Protein AF-A0A3B0MXY4-F1 (afdb_monomer)

Radius of gyration: 19.7 Å; Cα contacts (8 Å, |Δi|>4): 174; chains: 1; bounding box: 45×33×52 Å

InterPro domains:
  IPR036873 Rhodanese-like domain superfamily [SSF52821] (60-118)

pLDDT: mean 94.39, std 4.47, range [60.94, 98.5]

Nearest PDB structures (foldseek):
  6pfz-assembly2_A  TM=7.967E-01  e=5.489E-04  Archaeoglobus fulgidus DSM 4304
  6pfz-assembly1_C  TM=7.788E-01  e=1.331E-03  Archaeoglobus fulgidus DSM 4304
  1wv9-assembly1_A  TM=7.559E-01  e=1.331E-03  Thermus thermophilus
  1wv9-assembly1_B  TM=7.243E-01  e=1.826E-03  Thermus thermophilus
  6pfz-assembly1_D  TM=7.516E-01  e=1.073E-02  Archaeoglobus fulgidus DSM 4304

Secondary structure (DSSP, 8-state):
-HHHHHHHHHHHHHTT-SS-STTEEEEEETTTTEEEEEE-TTPPPPSSPPEE--GGG--TT-EEEE--TTSSS-SSTTSEE--GGGGGGPPPPPTTPPEEEEESSSHHHHHHHHHHTTT--S-EEEEE----

Structure (mmCIF, N/CA/C/O backbone):
data_AF-A0A3B0MXY4-F1
#
_entry.id   AF-A0A3B0MXY4-F1
#
loop_
_atom_site.group_PDB
_atom_site.id
_atom_site.type_symbol
_atom_site.label_atom_id
_atom_site.label_alt_id
_atom_site.label_comp_id
_atom_site.label_asym_id
_atom_site.label_entity_id
_atom_site.label_seq_id
_atom_site.pdbx_PDB_ins_code
_atom_site.Cartn_x
_atom_site.Cartn_y
_atom_site.Cartn_z
_atom_site.occupancy
_atom_site.B_iso_or_equiv
_atom_site.auth_seq_id
_atom_site.auth_comp_id
_atom_site.auth_asym_id
_atom_site.auth_atom_id
_atom_site.pdbx_PDB_model_num
ATOM 1 N N . MET A 1 1 ? 23.975 9.218 -20.403 1.00 82.12 1 MET A N 1
ATOM 2 C CA . MET A 1 1 ? 23.952 7.831 -19.883 1.00 82.12 1 MET A CA 1
ATOM 3 C C . MET A 1 1 ? 22.563 7.203 -19.961 1.00 82.12 1 MET A C 1
ATOM 5 O O . MET A 1 1 ? 22.428 6.232 -20.689 1.00 82.12 1 MET A O 1
ATOM 9 N N . ILE A 1 2 ? 21.522 7.763 -19.326 1.00 91.75 2 ILE A N 1
ATOM 10 C CA . ILE A 1 2 ? 20.154 7.194 -19.384 1.00 91.75 2 ILE A CA 1
ATOM 11 C C . ILE A 1 2 ? 19.605 7.067 -20.815 1.00 91.75 2 ILE A C 1
ATOM 13 O O . ILE A 1 2 ? 19.127 6.000 -21.177 1.00 91.75 2 ILE A O 1
ATOM 17 N N . GLY A 1 3 ? 19.752 8.091 -21.664 1.00 94.31 3 GLY A N 1
ATOM 18 C CA . GLY A 1 3 ? 19.261 8.014 -23.050 1.00 94.31 3 GLY A CA 1
ATOM 19 C C . GLY A 1 3 ? 19.919 6.905 -23.883 1.00 94.31 3 GLY A C 1
ATOM 20 O O . GLY A 1 3 ? 19.245 6.228 -24.650 1.00 94.31 3 GLY A O 1
ATOM 21 N N . ALA A 1 4 ? 21.217 6.654 -23.680 1.00 95.56 4 ALA A N 1
ATOM 22 C CA . A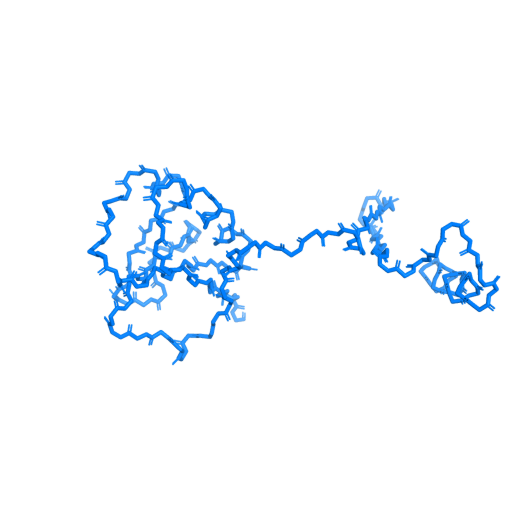LA A 1 4 ? 21.912 5.550 -24.344 1.00 95.56 4 ALA A CA 1
ATOM 23 C C . ALA A 1 4 ? 21.412 4.186 -23.842 1.00 95.56 4 ALA A C 1
ATOM 25 O O . ALA A 1 4 ? 21.202 3.288 -24.649 1.00 95.56 4 ALA A O 1
ATOM 26 N N . MET A 1 5 ? 21.154 4.049 -22.535 1.00 94.69 5 MET A N 1
ATOM 27 C CA . MET A 1 5 ? 20.522 2.852 -21.964 1.00 94.69 5 MET A CA 1
ATOM 28 C C . MET A 1 5 ? 19.143 2.607 -22.588 1.00 94.69 5 MET A C 1
ATOM 30 O O . MET A 1 5 ? 18.871 1.508 -23.054 1.00 94.69 5 MET A O 1
ATOM 34 N N . GLN A 1 6 ? 18.290 3.633 -22.644 1.00 95.44 6 GLN A N 1
ATOM 35 C CA . GLN A 1 6 ? 16.954 3.528 -23.237 1.00 95.44 6 GLN A CA 1
ATOM 36 C C . GLN A 1 6 ? 17.021 3.142 -24.720 1.00 95.44 6 GLN A C 1
ATOM 38 O O . GLN A 1 6 ? 16.266 2.277 -25.156 1.00 95.44 6 GLN A O 1
ATOM 43 N N . ALA A 1 7 ? 17.958 3.720 -25.480 1.00 97.62 7 ALA A N 1
ATOM 44 C CA . ALA A 1 7 ? 18.181 3.358 -26.877 1.00 97.62 7 ALA A CA 1
ATOM 45 C C . ALA A 1 7 ? 18.620 1.893 -27.028 1.00 97.62 7 ALA A C 1
ATOM 47 O O . ALA A 1 7 ? 18.103 1.187 -27.886 1.00 97.62 7 ALA A O 1
ATOM 48 N N . GLN A 1 8 ? 19.524 1.413 -26.170 1.00 96.06 8 GLN A N 1
ATOM 49 C CA . GLN A 1 8 ? 19.942 0.009 -26.164 1.00 96.06 8 GLN A CA 1
ATOM 50 C C . GLN A 1 8 ? 18.794 -0.934 -25.786 1.00 96.06 8 GLN A C 1
ATOM 52 O O . GLN A 1 8 ? 18.631 -1.965 -26.427 1.00 96.06 8 GLN A O 1
ATOM 57 N N . MET A 1 9 ? 17.950 -0.575 -24.813 1.00 96.50 9 MET A N 1
ATOM 58 C CA . MET A 1 9 ? 16.753 -1.356 -24.478 1.00 96.50 9 MET A CA 1
ATOM 59 C C . MET A 1 9 ? 15.769 -1.407 -25.656 1.00 96.50 9 MET A C 1
ATOM 61 O O . MET A 1 9 ? 15.246 -2.471 -25.970 1.00 96.50 9 MET A O 1
ATOM 65 N N . ALA A 1 10 ? 15.549 -0.290 -26.353 1.00 97.88 10 ALA A N 1
ATOM 66 C CA . ALA A 1 10 ? 14.699 -0.267 -27.541 1.00 97.88 10 ALA A CA 1
ATOM 67 C C . ALA A 1 10 ? 15.266 -1.148 -28.666 1.00 97.88 10 ALA A C 1
ATOM 69 O O . ALA A 1 10 ? 14.535 -1.946 -29.246 1.00 97.88 10 ALA A O 1
ATOM 70 N N . LEU A 1 11 ? 16.571 -1.056 -28.938 1.00 98.25 11 LEU A N 1
ATOM 71 C CA . LEU A 1 11 ? 17.240 -1.910 -29.922 1.00 98.25 11 LEU A CA 1
ATOM 72 C C . LEU A 1 11 ? 17.162 -3.389 -29.540 1.00 98.25 11 LEU A C 1
ATOM 74 O O . LEU A 1 11 ? 16.879 -4.213 -30.400 1.00 98.25 11 LEU A O 1
ATOM 78 N N . ALA A 1 12 ? 17.351 -3.727 -28.265 1.00 97.88 12 ALA A N 1
ATOM 79 C CA . ALA A 1 12 ? 17.244 -5.102 -27.791 1.00 97.88 12 ALA A CA 1
ATOM 80 C C . ALA A 1 12 ? 15.836 -5.685 -27.987 1.00 97.88 12 ALA A C 1
ATOM 82 O O . ALA A 1 12 ? 15.716 -6.867 -28.291 1.00 97.88 12 ALA A O 1
ATOM 83 N N . ILE A 1 13 ? 14.785 -4.862 -27.878 1.00 97.81 13 ILE A N 1
ATOM 84 C CA . ILE A 1 13 ? 13.415 -5.264 -28.235 1.00 97.81 13 ILE A CA 1
ATOM 85 C C . ILE A 1 13 ? 13.293 -5.463 -29.749 1.00 97.81 13 ILE A C 1
ATOM 87 O O . ILE A 1 13 ? 12.805 -6.496 -30.184 1.00 97.81 13 ILE A O 1
ATOM 91 N N . LEU A 1 14 ? 13.742 -4.496 -30.556 1.00 98.19 14 LEU A N 1
ATOM 92 C CA . LEU A 1 14 ? 13.612 -4.544 -32.021 1.00 98.19 14 LEU A CA 1
ATOM 93 C C . LEU A 1 14 ? 14.401 -5.687 -32.674 1.00 98.19 14 LEU A C 1
ATOM 95 O O . LEU A 1 14 ? 14.052 -6.119 -33.767 1.00 98.19 14 LEU A O 1
ATOM 99 N N . LEU A 1 15 ? 15.482 -6.130 -32.034 1.00 98.31 15 LEU A N 1
ATOM 100 C CA . LEU A 1 15 ? 16.362 -7.198 -32.508 1.00 98.31 15 LEU A CA 1
ATOM 101 C C . LEU A 1 15 ? 16.054 -8.561 -31.862 1.00 98.31 15 LEU A C 1
ATOM 103 O O . LEU A 1 15 ? 16.862 -9.476 -32.007 1.00 98.31 15 LEU A O 1
ATOM 107 N N . ASP A 1 16 ? 14.941 -8.688 -31.128 1.00 97.38 16 ASP A N 1
ATOM 108 C CA . ASP A 1 16 ? 14.525 -9.915 -30.427 1.00 97.38 16 ASP A CA 1
ATOM 109 C C . ASP A 1 16 ? 15.633 -10.523 -29.540 1.00 97.38 16 ASP A C 1
ATOM 111 O O . ASP A 1 16 ? 15.837 -11.739 -29.473 1.00 97.38 16 ASP A O 1
ATOM 115 N N . MET A 1 17 ? 16.390 -9.669 -28.843 1.00 97.38 17 MET A N 1
ATOM 116 C CA . MET A 1 17 ? 17.475 -10.116 -27.970 1.00 97.38 17 MET A CA 1
ATOM 117 C C . MET A 1 17 ? 16.939 -10.841 -26.728 1.00 97.38 17 MET A C 1
ATOM 119 O O . MET A 1 17 ? 15.940 -10.438 -26.126 1.00 97.38 17 MET A O 1
ATOM 123 N N . VAL A 1 18 ? 17.664 -11.879 -26.291 1.00 94.62 18 VAL A N 1
ATOM 124 C CA . VAL A 1 18 ? 17.358 -12.650 -25.077 1.00 94.62 18 VAL A CA 1
ATOM 125 C C . VAL A 1 18 ? 18.499 -12.492 -24.058 1.00 94.62 18 VAL A C 1
ATOM 127 O O . VAL A 1 18 ? 19.646 -12.792 -24.394 1.00 94.62 18 VAL A O 1
ATOM 130 N N . PRO A 1 19 ? 18.217 -12.051 -22.814 1.00 90.38 19 PRO A N 1
ATOM 131 C CA . PRO A 1 19 ? 16.893 -11.724 -22.280 1.00 90.38 19 PRO A CA 1
ATOM 132 C C . PRO A 1 19 ? 16.339 -10.395 -22.821 1.00 90.38 19 PRO A C 1
ATOM 134 O O . PRO A 1 19 ? 17.079 -9.428 -23.000 1.00 90.38 19 PRO A O 1
ATOM 137 N N . SER A 1 20 ? 15.017 -10.335 -23.011 1.00 94.19 20 SER A N 1
ATOM 138 C CA . SER A 1 20 ? 14.327 -9.092 -23.374 1.00 94.19 20 SER A CA 1
ATOM 139 C C . SER A 1 20 ? 14.406 -8.076 -22.222 1.00 94.19 20 SER A C 1
ATOM 141 O O . SER A 1 20 ? 14.284 -8.459 -21.048 1.00 94.19 20 SER A O 1
ATOM 143 N N . PRO A 1 21 ? 14.574 -6.772 -22.512 1.00 94.75 21 PRO A N 1
ATOM 144 C CA . PRO A 1 21 ? 14.555 -5.728 -21.490 1.00 94.75 21 PRO A CA 1
ATOM 145 C C . PRO A 1 21 ? 13.133 -5.373 -21.021 1.00 94.75 21 PRO A C 1
ATOM 147 O O . PRO A 1 21 ? 12.981 -4.566 -20.106 1.00 94.75 21 PRO A O 1
ATOM 150 N N . LEU A 1 22 ? 12.082 -5.952 -21.615 1.00 94.75 22 LEU A N 1
ATOM 151 C CA . LEU A 1 22 ? 10.724 -5.827 -21.086 1.00 94.75 22 LEU A CA 1
ATOM 152 C C . LEU A 1 22 ? 10.652 -6.426 -19.674 1.00 94.75 22 LEU A C 1
ATOM 154 O O . LEU A 1 22 ? 11.256 -7.463 -19.398 1.00 94.75 22 LEU A O 1
ATOM 158 N N . GLY A 1 23 ? 9.946 -5.738 -18.773 1.00 93.56 23 GLY A N 1
ATOM 159 C CA . GLY A 1 23 ? 9.862 -6.121 -17.360 1.00 93.56 23 GLY A CA 1
ATOM 160 C C . GLY A 1 23 ? 11.079 -5.762 -16.507 1.00 93.56 23 GLY A C 1
ATOM 161 O O . GLY A 1 23 ? 11.064 -6.019 -15.306 1.00 93.56 23 GLY A O 1
ATOM 162 N N . GLN A 1 24 ? 12.123 -5.162 -17.090 1.00 94.38 24 GLN A N 1
ATOM 163 C CA . GLN A 1 24 ? 13.282 -4.653 -16.359 1.00 94.38 24 GLN A CA 1
ATOM 164 C C . GLN A 1 24 ? 13.071 -3.181 -15.987 1.00 94.38 24 GLN A C 1
ATOM 166 O O . GLN A 1 24 ? 12.927 -2.320 -16.856 1.00 94.38 24 GLN A O 1
ATOM 171 N N . MET A 1 25 ? 13.147 -2.866 -14.695 1.00 94.69 25 MET A N 1
ATOM 172 C CA . MET A 1 25 ? 13.308 -1.495 -14.218 1.00 94.69 25 MET A CA 1
ATOM 173 C C . MET A 1 25 ? 14.795 -1.205 -13.988 1.00 94.69 25 MET A C 1
ATOM 175 O O . MET A 1 25 ? 15.496 -2.005 -13.365 1.00 94.69 25 MET A O 1
ATOM 179 N N . MET A 1 26 ? 15.273 -0.064 -14.489 1.00 94.31 26 MET A N 1
ATOM 180 C CA . MET A 1 26 ? 16.645 0.425 -14.309 1.00 94.31 26 MET A CA 1
ATOM 181 C C . MET A 1 26 ? 16.632 1.712 -13.483 1.00 94.31 26 MET A C 1
ATOM 183 O O . MET A 1 26 ? 15.858 2.624 -13.770 1.00 94.31 26 MET A O 1
ATOM 187 N N . ILE A 1 27 ? 17.505 1.799 -12.483 1.00 94.50 27 ILE A N 1
ATOM 188 C CA . ILE A 1 27 ? 17.621 2.926 -11.555 1.00 94.50 27 ILE A CA 1
ATOM 189 C C . ILE A 1 27 ? 19.051 3.464 -11.628 1.00 94.50 27 ILE A C 1
ATOM 191 O O . ILE A 1 27 ? 20.018 2.707 -11.537 1.00 94.50 27 ILE A O 1
ATOM 195 N N . LEU A 1 28 ? 19.188 4.782 -11.781 1.00 93.81 28 LEU A N 1
ATOM 196 C CA . LEU A 1 28 ? 20.453 5.497 -11.625 1.00 93.81 28 LEU A CA 1
ATOM 197 C C . LEU A 1 28 ? 20.334 6.424 -10.418 1.00 93.81 28 LEU A C 1
ATOM 199 O O . LEU A 1 28 ? 19.661 7.450 -10.485 1.00 93.81 28 LEU A O 1
ATOM 203 N N . ASP A 1 29 ? 21.013 6.070 -9.336 1.00 94.06 29 ASP A N 1
ATOM 204 C CA . ASP A 1 29 ? 21.240 6.971 -8.215 1.00 94.06 29 ASP A CA 1
ATOM 205 C C . ASP A 1 29 ? 22.416 7.890 -8.565 1.00 94.06 29 ASP A C 1
ATOM 207 O O . ASP A 1 29 ? 23.581 7.497 -8.494 1.00 94.06 29 ASP A O 1
ATOM 211 N N . ALA A 1 30 ? 22.102 9.119 -8.972 1.00 93.94 30 ALA A N 1
ATOM 212 C CA . ALA A 1 30 ? 23.100 10.121 -9.335 1.00 93.94 30 ALA A CA 1
ATOM 213 C C . ALA A 1 30 ? 23.813 10.748 -8.123 1.00 93.94 30 ALA A C 1
ATOM 215 O O . ALA A 1 30 ? 24.842 11.391 -8.307 1.00 93.94 30 ALA A O 1
ATOM 216 N N . ALA A 1 31 ? 23.304 10.567 -6.900 1.00 96.12 31 ALA A N 1
ATOM 217 C CA . ALA A 1 31 ? 23.971 11.059 -5.697 1.00 96.12 31 ALA A CA 1
ATOM 218 C C . ALA A 1 31 ? 25.150 10.155 -5.312 1.00 96.12 31 ALA A C 1
ATOM 220 O O . ALA A 1 31 ? 26.202 10.647 -4.908 1.00 96.12 31 ALA A O 1
ATOM 221 N N . SER A 1 32 ? 24.993 8.836 -5.477 1.00 96.50 32 SER A N 1
ATOM 222 C CA . SER A 1 32 ? 26.052 7.848 -5.213 1.00 96.50 32 SER A CA 1
ATOM 223 C C . SER A 1 32 ? 26.711 7.269 -6.473 1.00 96.50 32 SER A C 1
ATOM 225 O O . SER A 1 32 ? 27.611 6.435 -6.366 1.00 96.50 32 SER A O 1
ATOM 227 N N . TRP A 1 33 ? 26.279 7.708 -7.659 1.00 92.94 33 TRP A N 1
ATOM 228 C CA . TRP A 1 33 ? 26.695 7.201 -8.974 1.00 92.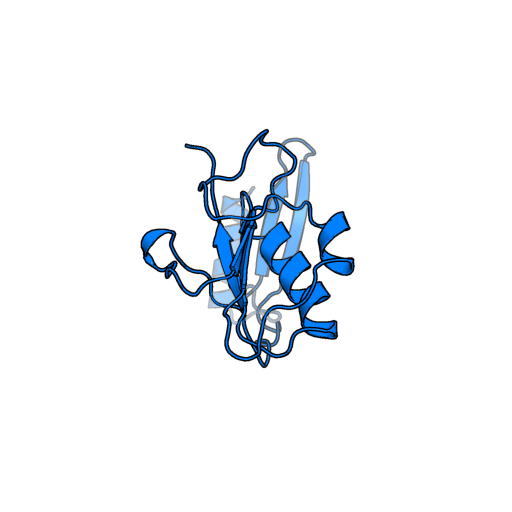94 33 TRP A CA 1
ATOM 229 C C . TRP A 1 33 ? 26.504 5.686 -9.139 1.00 92.94 33 TRP A C 1
ATOM 231 O O . TRP A 1 33 ? 27.278 5.015 -9.822 1.00 92.94 33 TRP A O 1
ATOM 241 N N . ARG A 1 34 ? 25.459 5.134 -8.512 1.00 93.94 34 ARG A N 1
ATOM 242 C CA . ARG A 1 34 ? 25.134 3.706 -8.566 1.00 93.94 34 ARG A CA 1
ATOM 243 C C . ARG A 1 34 ? 24.056 3.423 -9.597 1.00 93.94 34 ARG A C 1
ATOM 245 O O . ARG A 1 34 ? 23.045 4.116 -9.673 1.00 93.94 34 ARG A O 1
ATOM 252 N N . MET A 1 35 ? 24.262 2.354 -10.357 1.00 93.62 35 MET A N 1
ATOM 253 C CA . MET A 1 35 ? 23.268 1.799 -11.268 1.00 93.62 35 MET A CA 1
ATOM 254 C C . MET A 1 35 ? 22.766 0.477 -10.702 1.00 93.62 35 MET A C 1
ATOM 256 O O . MET A 1 35 ? 23.562 -0.386 -10.337 1.00 93.62 35 MET A O 1
ATOM 260 N N . SER A 1 36 ? 21.452 0.322 -10.627 1.00 94.38 36 SER A N 1
ATOM 261 C CA . SER A 1 36 ? 20.795 -0.901 -10.178 1.00 94.38 36 SER A CA 1
ATOM 262 C C . SER A 1 36 ? 19.564 -1.180 -11.032 1.00 94.38 36 SER A C 1
ATOM 264 O O . SER A 1 36 ? 19.168 -0.378 -11.879 1.00 94.38 36 SER A O 1
ATOM 266 N N . GLY A 1 37 ? 18.964 -2.346 -10.843 1.00 93.25 37 GLY A N 1
ATOM 267 C CA . GLY A 1 37 ? 17.730 -2.699 -11.517 1.00 93.25 37 GLY A CA 1
ATOM 268 C C . GLY A 1 37 ? 17.123 -3.961 -10.934 1.00 93.25 37 GLY A C 1
ATOM 269 O O . GLY A 1 37 ? 17.786 -4.704 -10.213 1.00 93.25 37 GLY A O 1
ATOM 270 N N . PHE A 1 38 ? 15.859 -4.194 -11.255 1.00 94.75 38 PHE A N 1
ATOM 271 C CA . PHE A 1 38 ? 15.145 -5.414 -10.903 1.00 94.75 38 PHE A CA 1
ATOM 272 C C . PHE A 1 38 ? 14.173 -5.793 -12.018 1.00 94.75 38 PHE A C 1
ATOM 274 O O . PHE A 1 38 ? 13.799 -4.959 -12.847 1.00 94.75 38 PHE A O 1
ATOM 281 N N . ARG A 1 39 ? 13.777 -7.065 -12.024 1.00 93.31 39 ARG A N 1
ATOM 282 C CA . ARG A 1 39 ? 12.789 -7.616 -12.946 1.00 93.31 39 ARG A CA 1
ATOM 283 C C . ARG A 1 39 ? 11.479 -7.874 -12.220 1.00 93.31 39 ARG A C 1
ATOM 285 O O . ARG A 1 39 ? 11.504 -8.343 -11.085 1.00 93.31 39 ARG A O 1
ATOM 292 N N . PHE A 1 40 ? 10.362 -7.572 -12.869 1.00 91.62 40 PHE A N 1
ATOM 293 C CA . PHE A 1 40 ? 9.017 -7.814 -12.335 1.00 91.62 40 PHE A CA 1
ATOM 294 C C . PHE A 1 40 ? 8.130 -8.637 -13.279 1.00 91.62 40 PHE A C 1
ATOM 296 O O . PHE A 1 40 ? 7.025 -9.001 -12.903 1.00 91.62 40 PHE A O 1
ATOM 303 N N . ASP A 1 41 ? 8.602 -8.978 -14.480 1.00 92.94 41 ASP A N 1
ATOM 304 C CA . ASP A 1 41 ? 7.860 -9.757 -15.484 1.00 92.94 41 ASP A CA 1
ATOM 305 C C . ASP A 1 41 ? 7.520 -11.189 -15.055 1.00 92.94 41 ASP A C 1
ATOM 307 O O . ASP A 1 41 ? 6.608 -11.793 -15.608 1.00 92.94 41 ASP A O 1
ATOM 311 N N . SER A 1 42 ? 8.237 -11.726 -14.069 1.00 90.56 42 SER A N 1
ATOM 312 C CA . SER A 1 42 ? 7.969 -13.043 -13.475 1.00 90.56 42 SER A CA 1
ATOM 313 C C . SER A 1 42 ? 7.407 -12.959 -12.055 1.00 90.56 42 SER A C 1
ATOM 315 O O . SER A 1 42 ? 7.304 -13.983 -11.379 1.00 90.56 42 SER A O 1
ATOM 317 N N . ALA A 1 43 ? 7.055 -11.758 -11.582 1.00 89.88 43 ALA A N 1
ATOM 318 C CA . ALA A 1 43 ? 6.448 -11.604 -10.269 1.00 89.88 43 ALA A CA 1
ATOM 319 C C . ALA A 1 43 ? 5.039 -12.228 -10.289 1.00 89.88 43 ALA A C 1
ATOM 321 O O . ALA A 1 43 ? 4.216 -11.817 -11.109 1.00 89.88 43 ALA A O 1
ATOM 322 N N . PRO A 1 44 ? 4.751 -13.226 -9.432 1.00 89.25 44 PRO A N 1
ATOM 323 C CA . PRO A 1 44 ? 3.423 -13.816 -9.371 1.00 89.25 44 PRO A CA 1
ATOM 324 C C . PRO A 1 44 ? 2.421 -12.805 -8.807 1.00 89.25 44 PRO A C 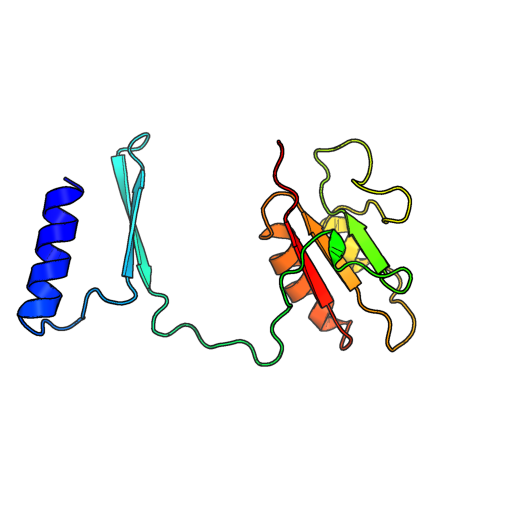1
ATOM 326 O O . PRO A 1 44 ? 2.733 -12.070 -7.866 1.00 89.25 44 PRO A O 1
ATOM 329 N N . GLU A 1 45 ? 1.206 -12.811 -9.348 1.00 85.31 45 GLU A N 1
ATOM 330 C CA . GLU A 1 45 ? 0.085 -12.106 -8.729 1.00 85.31 45 GLU A CA 1
ATOM 331 C C . GLU A 1 45 ? -0.282 -12.823 -7.413 1.00 85.31 45 GLU A C 1
ATOM 333 O O . GLU A 1 45 ? -0.355 -14.056 -7.401 1.00 85.31 45 GLU A O 1
ATOM 338 N N . PRO A 1 46 ? -0.480 -12.110 -6.292 1.00 83.38 46 PRO A N 1
ATOM 339 C CA . PRO A 1 46 ? -0.909 -12.733 -5.044 1.00 83.38 46 PRO A CA 1
ATOM 340 C C . PRO A 1 46 ? -2.339 -13.283 -5.154 1.00 83.38 46 PRO A C 1
ATOM 342 O O . PRO A 1 46 ? -3.208 -12.640 -5.732 1.00 83.38 46 PRO A O 1
ATOM 345 N N . ASP A 1 47 ? -2.614 -14.419 -4.506 1.00 85.31 47 ASP A N 1
ATOM 346 C CA . ASP A 1 47 ? -3.952 -15.043 -4.505 1.00 85.31 47 ASP A CA 1
ATOM 347 C C . ASP A 1 47 ? -5.036 -14.134 -3.897 1.00 85.31 47 ASP A C 1
ATOM 349 O O . ASP A 1 47 ? -6.202 -14.168 -4.288 1.00 85.31 47 ASP A O 1
ATOM 353 N N . THR A 1 48 ? -4.651 -13.309 -2.920 1.00 85.19 48 THR A N 1
ATOM 354 C CA . THR A 1 48 ? -5.535 -12.354 -2.241 1.00 85.19 48 THR A CA 1
ATOM 355 C C . THR A 1 48 ? -4.890 -10.965 -2.214 1.00 85.19 48 THR A C 1
ATOM 357 O O . THR A 1 48 ? -4.318 -10.578 -1.182 1.00 85.19 48 THR A O 1
ATOM 360 N N . PRO A 1 49 ? -4.930 -10.209 -3.327 1.00 87.62 49 PRO A N 1
ATOM 361 C CA . PRO A 1 49 ? -4.368 -8.867 -3.374 1.00 87.62 49 PRO A CA 1
ATOM 362 C C . PRO A 1 49 ? -5.140 -7.946 -2.424 1.00 87.62 49 PRO A C 1
ATOM 364 O O . PRO A 1 49 ? -6.367 -7.990 -2.351 1.00 87.62 49 PRO A O 1
ATOM 367 N N . ALA A 1 50 ? -4.422 -7.098 -1.690 1.00 93.44 50 ALA A N 1
ATOM 368 C CA . ALA A 1 50 ? -5.047 -6.019 -0.934 1.00 93.44 50 ALA A CA 1
ATOM 369 C C . ALA A 1 50 ? -5.237 -4.812 -1.858 1.00 93.44 50 ALA A C 1
ATOM 371 O O . ALA A 1 50 ? -4.268 -4.284 -2.408 1.00 93.44 50 ALA A O 1
ATOM 372 N N . ALA A 1 51 ? -6.485 -4.386 -2.045 1.00 95.62 51 ALA A N 1
ATOM 373 C CA . ALA A 1 51 ? -6.804 -3.295 -2.954 1.00 95.62 51 ALA A CA 1
ATOM 374 C C . ALA A 1 51 ? -6.291 -1.955 -2.412 1.00 95.62 51 ALA A C 1
ATOM 376 O O . ALA A 1 51 ? -6.490 -1.633 -1.239 1.00 95.62 51 ALA A O 1
ATOM 377 N N . PHE A 1 52 ? -5.691 -1.139 -3.279 1.00 96.75 52 PHE A N 1
ATOM 378 C CA . PHE A 1 52 ? -5.467 0.271 -2.978 1.00 96.75 52 PHE A CA 1
ATOM 379 C C . PHE A 1 52 ? -6.766 1.054 -3.171 1.00 96.75 52 PHE A C 1
ATOM 381 O O . PHE A 1 52 ? -7.395 0.965 -4.225 1.00 96.75 52 PHE A O 1
ATOM 388 N N . ILE A 1 53 ? -7.152 1.826 -2.157 1.00 98.19 53 ILE A N 1
ATOM 389 C CA . ILE A 1 53 ? -8.368 2.643 -2.163 1.00 98.19 53 ILE A CA 1
ATOM 390 C C . ILE A 1 53 ? -8.042 4.126 -1.975 1.00 98.19 53 ILE A C 1
ATOM 392 O O . ILE A 1 53 ? -7.008 4.490 -1.417 1.00 98.19 53 ILE A O 1
ATOM 396 N N . ALA A 1 54 ? -8.949 4.992 -2.419 1.00 96.56 54 ALA A N 1
ATOM 397 C CA . ALA A 1 54 ? -8.953 6.416 -2.114 1.00 96.56 54 ALA A CA 1
ATOM 398 C C . ALA A 1 54 ? -9.622 6.699 -0.759 1.00 96.56 54 ALA A C 1
ATOM 400 O O . ALA A 1 54 ? -10.436 5.917 -0.265 1.00 96.56 54 ALA A O 1
ATOM 401 N N . THR A 1 55 ? -9.351 7.873 -0.182 1.00 96.19 55 THR A N 1
ATOM 402 C CA . THR A 1 55 ? -9.990 8.332 1.067 1.00 96.19 55 THR A CA 1
ATOM 403 C C . THR A 1 55 ? -11.519 8.363 0.979 1.00 96.19 55 THR A C 1
ATOM 405 O O . THR A 1 55 ? -12.192 8.068 1.964 1.00 96.19 55 THR A O 1
ATOM 408 N N . SER A 1 56 ? -12.069 8.663 -0.202 1.00 96.44 56 SER A N 1
ATOM 409 C CA . SER A 1 56 ? -13.511 8.678 -0.487 1.00 96.44 56 SER A CA 1
ATOM 410 C C . SER A 1 56 ? -14.162 7.292 -0.521 1.00 96.44 56 SER A C 1
ATOM 412 O O . SER A 1 56 ? -15.384 7.202 -0.490 1.00 96.44 56 SER A O 1
ATOM 414 N N . GLN A 1 57 ? -13.372 6.218 -0.587 1.00 98.06 57 GLN A N 1
ATOM 415 C CA . GLN A 1 57 ? -13.857 4.834 -0.613 1.00 98.06 57 GLN A CA 1
ATOM 416 C C . GLN A 1 57 ? -13.874 4.185 0.778 1.00 98.06 57 GLN A C 1
ATOM 418 O O . GLN A 1 57 ? -14.213 3.004 0.900 1.00 98.06 57 GLN A O 1
ATOM 423 N N . ILE A 1 58 ? -13.495 4.935 1.817 1.00 97.88 58 ILE A N 1
ATOM 424 C CA . ILE A 1 58 ? -13.603 4.486 3.203 1.00 97.88 58 ILE A CA 1
ATOM 425 C C . ILE A 1 58 ? -15.061 4.609 3.652 1.00 97.88 58 ILE A C 1
ATOM 427 O O . ILE A 1 58 ? -15.677 5.666 3.508 1.00 97.88 58 ILE A O 1
ATOM 431 N N . THR A 1 59 ? -15.582 3.544 4.244 1.00 97.25 59 THR A N 1
ATOM 432 C CA . THR A 1 59 ? -16.947 3.438 4.760 1.00 97.25 59 THR A CA 1
ATOM 433 C C . THR A 1 59 ? -16.973 3.572 6.288 1.00 97.25 59 THR A C 1
ATOM 435 O O . THR A 1 59 ? -15.934 3.410 6.937 1.00 97.25 59 THR A O 1
ATOM 438 N N . PRO A 1 60 ? -18.125 3.901 6.899 1.00 95.88 60 PRO A N 1
ATOM 439 C CA . PRO A 1 60 ? -18.282 3.885 8.356 1.00 95.88 60 PRO A CA 1
ATOM 440 C C . PRO A 1 60 ? -18.022 2.517 9.007 1.00 95.88 60 PRO A C 1
ATOM 442 O O . PRO A 1 60 ? -17.692 2.466 10.188 1.00 95.88 60 PRO A O 1
ATOM 445 N N . GLU A 1 61 ? -18.159 1.427 8.252 1.00 96.44 61 GLU A N 1
ATOM 446 C CA . GLU A 1 61 ? -17.973 0.048 8.711 1.00 96.44 61 GLU A CA 1
ATOM 447 C C . GLU A 1 61 ? -16.499 -0.396 8.719 1.00 96.44 61 GLU A C 1
ATOM 449 O O . GLU A 1 61 ? -16.181 -1.470 9.237 1.00 96.44 61 GLU A O 1
ATOM 454 N N . ASP A 1 62 ? -15.594 0.413 8.161 1.00 97.75 62 ASP A N 1
ATOM 455 C CA . ASP A 1 62 ? -14.169 0.100 8.101 1.00 97.75 62 ASP A CA 1
ATOM 456 C C . ASP A 1 62 ? -13.469 0.308 9.447 1.00 97.75 62 ASP A C 1
ATOM 458 O O . ASP A 1 62 ? -13.580 1.361 10.083 1.00 97.75 62 ASP A O 1
ATOM 462 N N . LEU A 1 63 ? -12.607 -0.643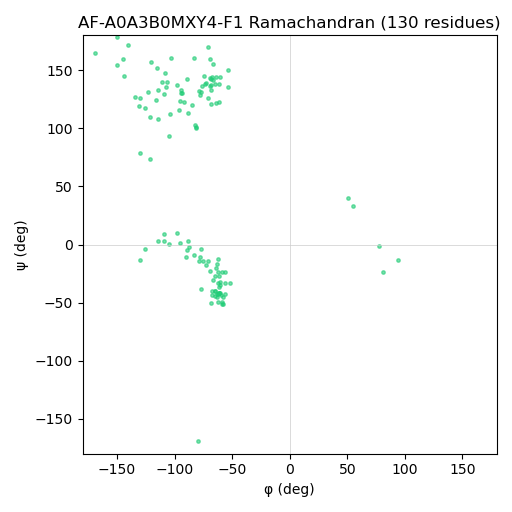 9.812 1.00 98.06 63 LEU A N 1
ATOM 463 C CA . LEU A 1 63 ? -11.578 -0.407 10.817 1.00 98.06 63 LEU A CA 1
ATOM 464 C C . LEU A 1 63 ? -10.382 0.276 10.150 1.00 98.06 63 LEU A C 1
ATOM 466 O O . LEU A 1 63 ? -9.584 -0.371 9.473 1.00 98.06 63 LEU A O 1
ATOM 470 N N . VAL A 1 64 ? -10.239 1.585 10.349 1.00 98.38 64 VAL A N 1
ATOM 471 C CA . VAL A 1 64 ? -9.132 2.356 9.769 1.00 98.38 64 VAL A CA 1
ATOM 472 C C . VAL A 1 64 ? -7.969 2.456 10.749 1.00 98.38 64 VAL A C 1
ATOM 474 O O . VAL A 1 64 ? -8.157 2.858 11.896 1.00 98.38 64 VAL A O 1
ATOM 477 N N . ILE A 1 65 ? -6.760 2.151 10.280 1.00 98.31 65 ILE A N 1
ATOM 478 C CA . ILE A 1 65 ? -5.522 2.213 11.061 1.00 98.31 65 ILE A CA 1
ATOM 479 C C . ILE A 1 65 ? -4.512 3.096 10.327 1.00 98.31 65 ILE A C 1
ATOM 481 O O . ILE A 1 65 ? -4.094 2.785 9.213 1.00 98.31 65 ILE A O 1
ATOM 485 N N . ASP A 1 66 ? -4.111 4.199 10.954 1.00 98.06 66 ASP A N 1
ATOM 486 C CA . ASP A 1 66 ? -3.023 5.061 10.495 1.00 98.06 66 ASP A CA 1
ATOM 487 C C . ASP A 1 66 ? -1.693 4.566 11.077 1.00 98.06 66 ASP A C 1
ATOM 489 O O . ASP A 1 66 ? -1.474 4.617 12.288 1.00 98.06 66 ASP A O 1
ATOM 493 N N . LEU A 1 67 ? -0.813 4.082 10.198 1.00 98.06 67 LEU A N 1
ATOM 494 C CA . LEU A 1 67 ? 0.496 3.509 10.528 1.00 98.06 67 LEU A CA 1
ATOM 495 C C . LEU A 1 67 ? 1.613 4.562 10.595 1.00 98.06 67 LEU A C 1
ATOM 497 O O . LEU A 1 67 ? 2.791 4.215 10.723 1.00 98.06 67 LEU A O 1
ATOM 501 N N . ARG A 1 68 ? 1.297 5.848 10.412 1.00 96.81 68 ARG A N 1
ATOM 502 C CA . ARG A 1 68 ? 2.300 6.918 10.361 1.00 96.81 68 ARG A CA 1
ATOM 503 C C . ARG A 1 68 ? 2.715 7.330 11.770 1.00 96.81 68 ARG A C 1
ATOM 505 O O . ARG A 1 68 ? 2.021 8.100 12.422 1.00 96.81 68 ARG A O 1
ATOM 512 N N . SER A 1 69 ? 3.865 6.848 12.233 1.00 94.88 69 SER A N 1
ATOM 513 C CA . SER A 1 69 ? 4.480 7.291 13.493 1.00 94.88 69 SER A CA 1
ATOM 514 C C . SER A 1 69 ? 5.089 8.694 13.410 1.00 94.88 69 SER A C 1
ATOM 516 O O . SER A 1 69 ? 5.338 9.319 14.435 1.00 94.88 69 SER A O 1
ATOM 518 N N . GLU A 1 70 ? 5.323 9.202 12.199 1.00 94.62 70 GLU A N 1
ATOM 519 C CA . GLU A 1 70 ? 5.904 10.523 11.954 1.00 94.62 70 GLU A CA 1
ATOM 520 C C . GLU A 1 70 ? 4.917 11.690 12.126 1.00 94.62 70 GLU A C 1
ATOM 522 O O . GLU A 1 70 ? 5.336 12.846 12.132 1.00 94.62 70 GLU A O 1
ATOM 527 N N . VAL A 1 71 ? 3.617 11.406 12.254 1.00 94.00 71 VAL A N 1
ATOM 528 C CA . VAL A 1 71 ? 2.573 12.409 12.510 1.00 94.00 71 VAL A CA 1
ATOM 529 C C . VAL A 1 71 ? 2.061 12.270 13.944 1.00 94.00 71 VAL A C 1
ATOM 531 O O . VAL A 1 71 ? 2.013 11.156 14.458 1.00 94.00 71 VAL A O 1
ATOM 534 N N . PRO A 1 72 ? 1.651 13.367 14.603 1.00 92.69 72 PRO A N 1
ATOM 535 C CA . PRO A 1 72 ? 1.210 13.330 16.000 1.00 92.69 72 PRO A CA 1
ATOM 536 C C . PRO A 1 72 ? -0.224 12.814 16.189 1.00 92.69 72 PRO A C 1
ATOM 538 O O . PRO A 1 72 ? -0.626 12.542 17.316 1.00 92.69 72 PRO A O 1
ATOM 541 N N . ALA A 1 73 ? -1.010 12.730 15.115 1.00 94.69 73 ALA A N 1
ATOM 542 C CA . ALA A 1 73 ? -2.413 12.339 15.145 1.00 94.69 73 ALA A CA 1
ATOM 543 C C . ALA A 1 73 ? -2.802 11.648 13.827 1.00 94.69 73 ALA A C 1
ATOM 545 O O . ALA A 1 73 ? -2.196 11.938 12.787 1.00 94.69 73 ALA A O 1
ATOM 546 N N . PRO A 1 74 ? -3.825 10.777 13.836 1.00 96.50 74 PRO A N 1
ATOM 547 C CA . PRO A 1 74 ? -4.286 10.115 12.626 1.00 96.50 74 PRO A CA 1
ATOM 548 C C . PRO A 1 74 ? -4.911 11.118 11.646 1.00 96.50 74 PRO A C 1
ATOM 550 O O . PRO A 1 74 ? -5.458 12.147 12.043 1.00 96.50 74 PRO A O 1
ATOM 553 N N . PHE A 1 75 ? -4.913 10.790 10.351 1.00 95.38 75 PHE A N 1
ATOM 554 C CA . PHE A 1 75 ? -5.516 11.652 9.316 1.00 95.38 75 PHE A CA 1
ATOM 555 C C . PHE A 1 75 ? -7.031 11.869 9.456 1.00 95.38 75 PHE A C 1
ATOM 557 O O . PHE A 1 75 ? -7.589 12.761 8.819 1.00 95.38 75 PHE A O 1
ATOM 564 N N . ARG A 1 76 ? -7.713 11.031 10.243 1.00 95.12 76 ARG A N 1
ATOM 565 C CA . ARG A 1 76 ? -9.147 11.133 10.522 1.00 95.12 76 ARG A CA 1
ATOM 566 C C . ARG A 1 76 ? -9.442 10.728 11.959 1.00 95.12 76 ARG A C 1
ATOM 568 O O . ARG A 1 76 ? -8.843 9.791 12.473 1.00 95.12 76 ARG A O 1
ATOM 575 N N . ALA A 1 77 ? -10.427 11.386 12.567 1.00 94.88 77 ALA A N 1
ATOM 576 C CA . ALA A 1 77 ? -10.780 11.192 13.975 1.00 94.88 77 ALA A CA 1
ATOM 577 C C . ALA A 1 77 ? -11.230 9.759 14.322 1.00 94.88 77 ALA A C 1
ATOM 579 O O . ALA A 1 77 ? -11.071 9.327 15.455 1.00 94.88 77 ALA A O 1
ATOM 580 N N . THR A 1 78 ? -11.789 9.021 13.357 1.00 95.38 78 THR A N 1
ATOM 581 C CA . THR A 1 78 ? -12.268 7.643 13.565 1.00 95.38 78 THR A CA 1
ATOM 582 C C . THR A 1 78 ? -11.190 6.579 13.349 1.00 95.38 78 THR A C 1
ATOM 584 O O . THR A 1 78 ? -11.499 5.397 13.452 1.00 95.38 78 THR A O 1
ATOM 587 N N . ALA A 1 79 ? -9.966 6.958 12.968 1.00 97.38 79 ALA A N 1
ATOM 588 C CA . ALA A 1 79 ? -8.891 6.000 12.739 1.00 97.38 79 ALA A CA 1
ATOM 589 C C . ALA A 1 79 ? -8.112 5.732 14.028 1.00 97.38 79 ALA A C 1
ATOM 591 O O . ALA A 1 79 ? -7.836 6.645 14.806 1.00 97.38 79 ALA A O 1
ATOM 592 N N . LEU A 1 80 ? -7.708 4.477 14.214 1.00 97.50 80 LEU A N 1
ATOM 593 C CA . LEU A 1 80 ? -6.728 4.113 15.226 1.00 97.50 80 LEU A CA 1
ATOM 594 C C . LEU A 1 80 ? -5.345 4.570 14.768 1.00 97.50 80 LEU A C 1
ATOM 596 O O . LEU A 1 80 ? -4.983 4.398 13.606 1.00 97.50 80 LEU A O 1
ATOM 600 N N . HIS A 1 81 ? -4.560 5.128 15.682 1.00 97.44 81 HIS A N 1
ATOM 601 C CA . HIS A 1 81 ? -3.195 5.563 15.401 1.00 97.44 81 HIS A CA 1
ATOM 602 C C . HIS A 1 81 ? -2.228 4.566 16.029 1.00 97.44 81 HIS A C 1
ATOM 604 O O . HIS A 1 81 ? -1.950 4.618 17.225 1.00 97.44 81 HIS A O 1
ATOM 610 N N . ILE A 1 82 ? -1.808 3.584 15.233 1.00 96.81 82 ILE A N 1
ATOM 611 C CA . ILE A 1 82 ? -1.027 2.433 15.693 1.00 96.81 82 ILE A CA 1
ATOM 612 C C . ILE A 1 82 ? 0.157 2.287 14.742 1.00 96.81 82 ILE A C 1
ATOM 614 O O . ILE A 1 82 ? -0.068 2.070 13.554 1.00 96.81 82 ILE A O 1
ATOM 618 N N . PRO A 1 83 ? 1.409 2.391 15.211 1.00 95.38 83 PRO A N 1
ATOM 619 C CA . PRO A 1 83 ? 2.563 2.174 14.350 1.00 95.38 83 PRO A CA 1
ATOM 620 C C . PRO A 1 83 ? 2.668 0.685 13.953 1.00 95.38 83 PRO A C 1
ATOM 622 O O . PRO A 1 83 ? 2.097 -0.168 14.640 1.00 95.38 83 PRO A O 1
ATOM 625 N N . PRO A 1 84 ? 3.384 0.330 12.869 1.00 93.56 84 PRO A N 1
ATOM 626 C CA . PRO A 1 84 ? 3.472 -1.055 12.391 1.00 93.56 84 PRO A CA 1
ATOM 627 C C . PRO A 1 84 ? 3.876 -2.070 13.469 1.00 93.56 84 PRO A C 1
ATOM 629 O O . PRO A 1 84 ? 3.405 -3.204 13.457 1.00 93.56 84 PRO A O 1
ATOM 632 N N . GLU A 1 85 ? 4.705 -1.653 14.423 1.00 93.56 85 GLU A N 1
ATOM 633 C CA . GLU A 1 85 ? 5.211 -2.466 15.529 1.00 93.56 85 GLU A CA 1
ATOM 634 C C . GLU A 1 85 ? 4.125 -2.835 16.550 1.00 93.56 85 GLU A C 1
ATOM 636 O O . GLU A 1 85 ? 4.273 -3.833 17.245 1.00 93.56 85 GLU A O 1
ATOM 641 N N . GLY A 1 86 ? 3.031 -2.068 16.630 1.00 93.81 86 GLY A N 1
ATOM 642 C CA . GLY A 1 86 ? 1.884 -2.354 17.501 1.00 93.81 86 GLY A CA 1
ATOM 643 C C . GLY A 1 86 ? 0.805 -3.223 16.845 1.00 93.81 86 GLY A C 1
ATOM 644 O O . GLY A 1 86 ? -0.093 -3.721 17.520 1.00 93.81 86 GLY A O 1
ATOM 645 N N . LEU A 1 87 ? 0.881 -3.440 15.528 1.00 93.00 87 LEU A N 1
ATOM 646 C CA . LEU A 1 87 ? -0.082 -4.263 14.791 1.00 93.00 87 LEU A CA 1
ATOM 647 C C . LEU A 1 87 ? -0.150 -5.733 15.264 1.00 93.00 87 LEU A C 1
ATOM 649 O O . LEU A 1 87 ? -1.246 -6.298 15.266 1.00 93.00 87 LEU A O 1
ATOM 653 N N . PRO A 1 88 ? 0.959 -6.378 15.690 1.00 91.94 88 PRO A N 1
ATOM 654 C CA . PRO A 1 88 ? 0.928 -7.722 16.268 1.00 91.94 88 PRO A CA 1
ATOM 655 C C . PRO A 1 88 ? 0.129 -7.850 17.570 1.00 91.94 88 PRO A C 1
ATOM 657 O O . PRO A 1 88 ? -0.177 -8.977 17.955 1.00 91.94 88 PRO A O 1
ATOM 660 N N . ASP A 1 89 ? -0.253 -6.752 18.219 1.00 92.88 89 ASP A N 1
ATOM 661 C CA . ASP A 1 89 ? -1.088 -6.761 19.430 1.00 92.88 89 ASP A CA 1
ATOM 662 C C . ASP A 1 89 ? -2.507 -6.235 19.164 1.00 92.88 89 ASP A C 1
ATOM 664 O O . ASP A 1 89 ? -3.338 -6.157 20.070 1.00 92.88 89 ASP A O 1
ATOM 668 N N . LEU A 1 90 ? -2.818 -5.904 17.905 1.00 93.00 90 LEU A N 1
ATOM 669 C CA . LEU A 1 90 ? -4.141 -5.453 17.499 1.00 93.00 90 LEU A CA 1
ATOM 670 C C . LEU A 1 90 ? -5.187 -6.543 17.771 1.00 93.00 90 LEU A C 1
ATOM 672 O O . LEU A 1 90 ? -5.114 -7.649 17.223 1.00 93.00 90 LEU A O 1
ATOM 676 N N . ALA A 1 91 ? -6.204 -6.193 18.560 1.00 93.88 91 ALA A N 1
ATOM 677 C CA . ALA A 1 91 ? -7.406 -7.001 18.700 1.00 93.88 91 ALA A CA 1
ATOM 678 C C . ALA A 1 91 ? -8.145 -7.059 17.355 1.00 93.88 91 ALA A C 1
ATOM 680 O O . ALA A 1 91 ? -8.505 -6.026 16.787 1.00 93.88 91 ALA A O 1
ATOM 681 N N . LEU A 1 92 ? -8.350 -8.271 16.835 1.00 94.44 92 LEU A N 1
ATOM 682 C CA . LEU A 1 92 ? -8.996 -8.462 15.540 1.00 94.44 92 LEU A CA 1
ATOM 683 C C . LEU A 1 92 ? -10.480 -8.067 15.611 1.00 94.44 92 LEU A C 1
ATOM 685 O O . LEU A 1 92 ? -11.152 -8.412 16.588 1.00 94.44 92 LEU A O 1
ATOM 689 N N . PRO A 1 93 ? -11.002 -7.360 14.593 1.00 94.06 93 PRO A N 1
ATOM 690 C CA . PRO A 1 93 ? -12.405 -6.978 14.556 1.00 94.06 93 PRO A CA 1
ATOM 691 C C . PRO A 1 93 ? -13.313 -8.194 14.292 1.00 94.06 93 PRO A C 1
ATOM 693 O O . PRO A 1 93 ? -12.830 -9.273 13.934 1.00 94.06 93 PRO A O 1
ATOM 696 N N . PRO A 1 94 ? -14.642 -8.040 14.441 1.00 93.25 94 PRO A N 1
ATOM 697 C CA . PRO A 1 94 ? -15.600 -9.063 14.040 1.00 93.25 94 PRO A CA 1
ATOM 698 C C . PRO A 1 94 ? -15.418 -9.493 12.579 1.00 93.25 94 PRO A C 1
ATOM 700 O O . PRO A 1 94 ? -15.027 -8.701 11.719 1.00 93.25 94 PRO A O 1
ATOM 703 N N . HIS A 1 95 ? -15.754 -10.750 12.282 1.00 88.69 95 HIS A N 1
ATOM 704 C CA . HIS A 1 95 ? -15.759 -11.246 10.906 1.00 88.69 95 HIS A CA 1
ATOM 705 C C . HIS A 1 95 ? -16.607 -10.343 9.995 1.00 88.69 95 HIS A C 1
ATOM 707 O O . HIS A 1 95 ? -17.718 -9.958 10.351 1.00 88.69 95 HIS A O 1
ATOM 713 N N . GLY A 1 96 ? -16.079 -10.033 8.808 1.00 90.75 96 GLY A N 1
ATOM 714 C CA . GLY A 1 96 ? -16.734 -9.173 7.816 1.00 90.75 96 GLY A CA 1
ATOM 715 C C . GLY A 1 96 ? -16.333 -7.695 7.875 1.00 90.75 96 GLY A C 1
ATOM 716 O O . GLY A 1 96 ? -16.582 -6.981 6.909 1.00 90.75 96 GLY A O 1
ATOM 717 N N . THR A 1 97 ? -15.665 -7.233 8.937 1.00 96.56 97 THR A N 1
ATOM 718 C CA . THR A 1 97 ? -15.105 -5.873 8.985 1.00 96.56 97 THR A CA 1
ATOM 719 C C . THR A 1 97 ? -13.909 -5.748 8.046 1.00 96.56 97 THR A C 1
ATOM 721 O O . THR A 1 97 ? -12.946 -6.498 8.166 1.00 96.56 97 THR A O 1
ATOM 724 N N . ARG A 1 98 ? -13.912 -4.773 7.137 1.00 97.50 98 ARG A N 1
ATOM 725 C CA . ARG A 1 98 ? -12.729 -4.473 6.324 1.00 97.50 98 ARG A CA 1
ATOM 726 C C . ARG A 1 98 ? -11.725 -3.656 7.137 1.00 97.50 98 ARG A C 1
ATOM 728 O O . ARG A 1 98 ? -12.089 -2.669 7.774 1.00 97.50 98 ARG A O 1
ATOM 735 N N . ILE A 1 99 ? -10.454 -4.056 7.106 1.00 98.00 99 ILE A N 1
ATOM 736 C CA . ILE A 1 99 ? -9.357 -3.303 7.729 1.00 98.00 99 ILE A CA 1
ATOM 737 C C . ILE A 1 99 ? -8.709 -2.410 6.670 1.00 98.00 99 ILE A C 1
ATOM 739 O O . ILE A 1 99 ? -8.229 -2.902 5.653 1.00 98.00 99 ILE A O 1
ATOM 743 N N . VAL A 1 100 ? -8.658 -1.100 6.905 1.00 98.38 100 VAL A N 1
ATOM 744 C CA . VAL A 1 100 ?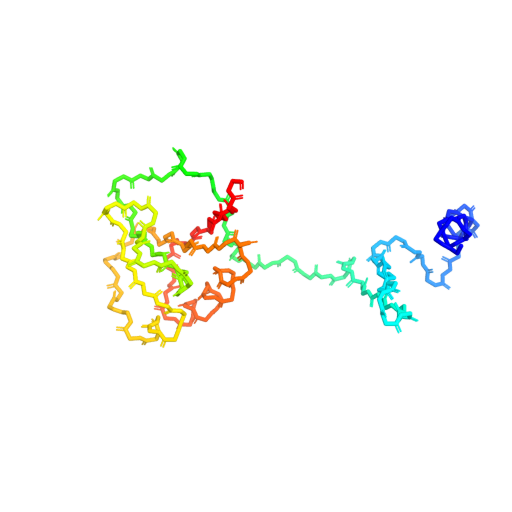 -7.979 -0.137 6.027 1.00 98.38 100 VAL A CA 1
ATOM 745 C C . VAL A 1 100 ? -6.662 0.279 6.671 1.00 98.38 100 VAL A C 1
ATOM 747 O O . VAL A 1 100 ? -6.654 0.962 7.695 1.00 98.38 100 VAL A O 1
ATOM 750 N N . LEU A 1 101 ? -5.544 -0.107 6.061 1.00 98.50 101 LEU A N 1
ATOM 751 C CA . LEU A 1 101 ? -4.198 0.238 6.516 1.00 98.50 101 LEU A CA 1
ATOM 752 C C . LEU A 1 101 ? -3.694 1.462 5.751 1.00 98.50 101 LEU A C 1
ATOM 754 O O . LEU A 1 101 ? -3.492 1.410 4.537 1.00 98.50 101 LEU A O 1
ATOM 758 N N . ALA A 1 102 ? -3.471 2.565 6.459 1.00 98.19 102 ALA A N 1
ATOM 759 C CA . ALA A 1 102 ? -3.031 3.822 5.876 1.00 98.19 102 ALA A CA 1
ATOM 760 C C . ALA A 1 102 ? -1.568 4.118 6.217 1.00 98.19 102 ALA A C 1
ATOM 762 O O . ALA A 1 102 ? -1.141 3.985 7.362 1.00 98.19 102 ALA A O 1
ATOM 763 N N . CYS A 1 103 ? -0.781 4.554 5.236 1.00 97.75 103 CYS A N 1
ATOM 764 C CA . CYS A 1 103 ? 0.542 5.121 5.487 1.00 97.75 103 CYS A CA 1
ATOM 765 C C . CYS A 1 103 ? 0.907 6.168 4.428 1.00 97.75 103 CYS A C 1
ATOM 767 O O . CYS A 1 103 ? 0.181 6.353 3.461 1.00 97.75 103 CYS A O 1
ATOM 769 N N . ARG A 1 104 ? 2.078 6.809 4.541 1.00 96.88 104 ARG A N 1
ATOM 770 C CA . ARG A 1 104 ? 2.487 7.874 3.604 1.00 96.88 104 ARG A CA 1
ATOM 771 C C . ARG A 1 104 ? 2.535 7.443 2.128 1.00 96.88 104 ARG A C 1
ATOM 773 O O . ARG A 1 104 ? 1.937 8.084 1.279 1.00 96.88 104 ARG A O 1
ATOM 780 N N . THR A 1 105 ? 3.218 6.339 1.819 1.00 95.94 105 THR A N 1
ATOM 781 C CA . THR A 1 105 ? 3.503 5.916 0.427 1.00 95.94 105 THR A CA 1
ATOM 782 C C . THR A 1 105 ? 2.826 4.609 0.003 1.00 95.94 105 THR A C 1
ATOM 784 O O . THR A 1 105 ? 3.101 4.101 -1.075 1.00 95.94 105 THR A O 1
ATOM 787 N N . GLY A 1 106 ? 2.012 3.999 0.865 1.00 96.19 106 GLY A N 1
ATOM 788 C CA . GLY A 1 106 ? 1.470 2.647 0.671 1.00 96.19 106 GLY A CA 1
ATOM 789 C C . GLY A 1 106 ? 2.405 1.486 1.051 1.00 96.19 106 GLY A C 1
ATOM 790 O O . GLY A 1 106 ? 1.915 0.419 1.402 1.00 96.19 106 GLY A O 1
ATOM 791 N N . LEU A 1 107 ? 3.734 1.669 1.072 1.00 95.44 107 LEU A N 1
ATOM 792 C CA . LEU A 1 107 ? 4.673 0.557 1.315 1.00 95.44 107 LEU A CA 1
ATOM 793 C C . LEU A 1 107 ? 4.556 -0.045 2.727 1.00 95.44 107 LEU A C 1
ATOM 795 O O . LEU A 1 107 ? 4.514 -1.263 2.886 1.00 95.44 107 LEU A O 1
ATOM 799 N N . ARG A 1 108 ? 4.461 0.800 3.764 1.00 96.88 108 ARG A N 1
ATOM 800 C CA . ARG A 1 108 ? 4.261 0.319 5.145 1.00 96.88 108 ARG A CA 1
ATOM 801 C C . ARG A 1 108 ? 2.913 -0.377 5.305 1.00 96.88 108 ARG A C 1
ATOM 803 O O . ARG A 1 108 ? 2.858 -1.411 5.957 1.00 96.88 108 ARG A O 1
ATOM 810 N N . ALA A 1 109 ? 1.860 0.153 4.684 1.00 97.56 109 ALA A N 1
ATOM 811 C CA . ALA A 1 109 ? 0.545 -0.479 4.672 1.00 97.56 109 ALA A CA 1
ATOM 812 C C . ALA A 1 109 ? 0.589 -1.860 4.003 1.00 97.56 109 ALA A C 1
ATOM 814 O O . ALA A 1 109 ? 0.034 -2.812 4.542 1.00 97.56 109 ALA A O 1
ATOM 815 N N . HIS A 1 110 ? 1.311 -1.999 2.887 1.00 95.94 110 HIS A N 1
ATOM 816 C CA . HIS A 1 110 ? 1.502 -3.286 2.223 1.00 95.94 110 HIS A CA 1
ATOM 817 C C . HIS A 1 110 ? 2.240 -4.293 3.119 1.00 95.94 110 HIS A C 1
ATOM 819 O O . HIS A 1 110 ? 1.753 -5.402 3.319 1.00 95.94 110 HIS A O 1
ATOM 825 N N . HIS A 1 111 ? 3.374 -3.913 3.721 1.00 95.38 111 HIS A N 1
ATOM 826 C CA . HIS A 1 111 ? 4.102 -4.796 4.646 1.00 95.38 111 HIS A CA 1
ATOM 827 C C . HIS A 1 111 ? 3.245 -5.197 5.858 1.00 95.38 111 HIS A C 1
ATOM 829 O O . HIS A 1 111 ? 3.216 -6.368 6.238 1.00 95.38 111 HIS A O 1
ATOM 835 N N . ALA A 1 112 ? 2.517 -4.237 6.434 1.00 96.44 112 ALA A N 1
ATOM 836 C CA . ALA A 1 112 ? 1.589 -4.471 7.535 1.00 96.44 112 ALA A CA 1
ATOM 837 C C . ALA A 1 112 ? 0.464 -5.437 7.132 1.00 96.44 112 ALA A C 1
ATOM 839 O O . ALA A 1 112 ? 0.150 -6.349 7.890 1.00 96.44 112 ALA A O 1
ATOM 840 N N . CYS A 1 113 ? -0.088 -5.302 5.923 1.00 95.62 113 CYS A N 1
ATOM 841 C CA . CYS A 1 113 ? -1.060 -6.240 5.371 1.00 95.62 113 CYS A CA 1
ATOM 842 C C . CYS A 1 113 ? -0.480 -7.654 5.283 1.00 95.62 113 CYS A C 1
ATOM 844 O O . CYS A 1 113 ? -1.088 -8.591 5.795 1.00 95.62 113 CYS A O 1
ATOM 846 N N . THR A 1 114 ? 0.707 -7.819 4.689 1.00 92.88 114 THR A N 1
ATOM 847 C CA . THR A 1 114 ? 1.369 -9.128 4.579 1.00 92.88 114 THR A CA 1
ATOM 848 C C . THR A 1 114 ? 1.567 -9.782 5.949 1.00 92.88 114 THR A C 1
ATOM 850 O O . THR A 1 114 ? 1.286 -10.967 6.104 1.00 92.88 114 THR A O 1
ATOM 853 N N . ALA A 1 115 ? 1.985 -9.018 6.963 1.00 93.31 115 ALA A N 1
ATOM 854 C CA . ALA A 1 115 ? 2.128 -9.529 8.326 1.00 93.31 115 ALA A CA 1
ATOM 855 C C . ALA A 1 115 ? 0.772 -9.891 8.963 1.00 93.31 115 ALA A C 1
ATOM 857 O O . ALA A 1 115 ? 0.627 -10.955 9.574 1.00 93.31 115 ALA A O 1
ATOM 858 N N . LEU A 1 116 ? -0.240 -9.034 8.792 1.00 94.12 116 LEU A N 1
ATOM 859 C CA . LEU A 1 116 ? -1.575 -9.198 9.370 1.00 94.12 116 LEU A CA 1
ATOM 860 C C . LEU A 1 116 ? -2.327 -10.402 8.787 1.00 94.12 116 LEU A C 1
ATOM 862 O O . LEU A 1 116 ? -3.083 -11.055 9.507 1.00 94.12 116 LEU A O 1
ATOM 866 N N . ARG A 1 117 ? -2.069 -10.759 7.521 1.00 91.69 117 ARG A N 1
ATOM 867 C CA . ARG A 1 117 ? -2.647 -11.940 6.854 1.00 91.69 117 ARG A CA 1
ATOM 868 C C . ARG A 1 117 ? -2.390 -13.258 7.594 1.00 91.69 117 ARG A C 1
ATOM 870 O O . ARG A 1 117 ? -3.186 -14.177 7.454 1.00 91.69 117 ARG A O 1
ATOM 877 N N . SER A 1 118 ? -1.351 -13.343 8.431 1.00 91.62 118 SER A N 1
ATOM 878 C CA . SER A 1 118 ? -1.095 -14.520 9.284 1.00 91.62 118 SER A CA 1
ATOM 879 C C . SER A 1 118 ? -2.206 -14.808 10.305 1.00 91.62 118 SER A C 1
ATOM 881 O O . SER A 1 118 ? -2.344 -15.941 10.761 1.00 91.62 118 SER A O 1
ATOM 883 N N . ARG A 1 119 ? -2.997 -13.791 10.668 1.00 94.06 119 ARG A N 1
ATOM 884 C CA . ARG A 1 119 ? -4.054 -13.870 11.690 1.00 94.06 119 ARG A CA 1
ATOM 885 C C . ARG A 1 119 ? -5.408 -13.321 11.241 1.00 94.06 119 ARG A C 1
ATOM 887 O O . ARG A 1 119 ? -6.405 -13.560 11.912 1.00 94.06 119 ARG A O 1
ATOM 894 N N . TRP A 1 120 ? -5.458 -12.593 10.127 1.00 93.75 120 TRP A N 1
ATOM 895 C CA . TRP A 1 120 ? -6.678 -12.004 9.584 1.00 93.75 120 TRP A CA 1
ATOM 896 C C . TRP A 1 120 ? -6.948 -12.505 8.163 1.00 93.75 120 TRP A C 1
ATOM 898 O O . TRP A 1 120 ? -6.263 -12.133 7.209 1.00 93.75 120 TRP A O 1
ATOM 908 N N . ALA A 1 121 ? -7.990 -13.325 8.024 1.00 91.50 121 ALA A N 1
ATOM 909 C CA . ALA A 1 121 ? -8.448 -13.846 6.736 1.00 91.50 121 ALA A CA 1
ATOM 910 C C . ALA A 1 121 ? -9.487 -12.943 6.039 1.00 91.50 121 ALA A C 1
ATOM 912 O O . ALA A 1 121 ? -9.898 -13.243 4.922 1.00 91.50 121 ALA A O 1
ATOM 913 N N . GLY A 1 122 ? -9.939 -11.864 6.690 1.00 93.44 122 GLY A N 1
ATOM 914 C CA . GLY A 1 122 ? -10.956 -10.963 6.143 1.00 93.44 122 GLY A CA 1
ATOM 915 C C . GLY A 1 122 ? -10.412 -9.964 5.119 1.00 93.44 122 GLY A C 1
ATOM 916 O O . GLY A 1 122 ? -9.272 -10.062 4.657 1.00 93.44 122 GLY A O 1
ATOM 917 N N . ASP A 1 123 ? -11.235 -8.979 4.769 1.00 95.81 123 ASP A N 1
ATOM 918 C CA . ASP A 1 123 ? -10.864 -7.959 3.789 1.00 95.81 123 ASP A CA 1
ATOM 919 C C . ASP A 1 123 ? -9.834 -6.971 4.368 1.00 95.81 123 ASP A C 1
ATOM 921 O O . ASP A 1 123 ? -9.918 -6.570 5.536 1.00 95.81 123 ASP A O 1
ATOM 925 N N . ILE A 1 124 ? -8.846 -6.607 3.547 1.00 97.06 124 ILE A N 1
ATOM 926 C CA . ILE A 1 124 ? -7.822 -5.607 3.854 1.00 97.06 124 ILE A CA 1
ATOM 927 C C . ILE A 1 124 ? -7.676 -4.694 2.637 1.00 97.06 124 ILE A C 1
ATOM 929 O O . ILE A 1 124 ? -7.385 -5.161 1.535 1.00 97.06 124 ILE A O 1
ATOM 933 N N . ALA A 1 125 ? -7.789 -3.390 2.863 1.00 98.12 125 ALA A N 1
ATOM 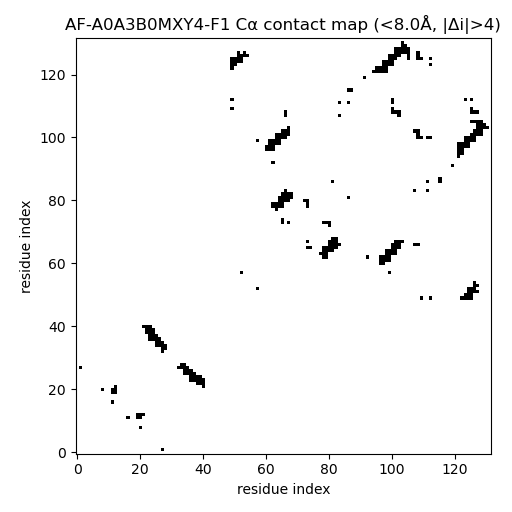934 C CA . ALA A 1 125 ? -7.498 -2.363 1.874 1.00 98.12 125 ALA A CA 1
ATOM 935 C C . ALA A 1 125 ? -6.309 -1.496 2.311 1.00 98.12 125 ALA A C 1
ATOM 937 O O . ALA A 1 125 ? -6.043 -1.315 3.502 1.00 98.12 125 ALA A O 1
ATOM 938 N N . LEU A 1 126 ? -5.589 -0.952 1.334 1.00 98.44 126 LEU A N 1
ATOM 939 C CA . LEU A 1 126 ? -4.406 -0.120 1.525 1.00 98.44 126 LEU A CA 1
ATOM 940 C C . LEU A 1 126 ? -4.712 1.323 1.123 1.00 98.44 126 LEU A C 1
ATOM 942 O O . LEU A 1 126 ? -5.365 1.571 0.111 1.00 98.44 126 LEU A O 1
ATOM 946 N N . LEU A 1 127 ? -4.202 2.283 1.888 1.00 98.31 127 LEU A N 1
ATOM 947 C CA . LEU A 1 127 ? -4.367 3.709 1.619 1.00 98.31 127 LEU A CA 1
ATOM 948 C C . LEU A 1 127 ? -3.011 4.419 1.676 1.00 98.31 127 LEU A C 1
ATOM 950 O O . LEU A 1 127 ? -2.288 4.343 2.672 1.00 98.31 127 LEU A O 1
ATOM 954 N N . ALA A 1 128 ? -2.677 5.140 0.607 1.00 97.88 128 ALA A N 1
ATOM 955 C CA . ALA A 1 128 ? -1.545 6.058 0.590 1.00 97.88 128 ALA A CA 1
ATOM 956 C C . ALA A 1 128 ? -2.023 7.478 0.926 1.00 97.88 128 ALA A C 1
ATOM 958 O O . ALA A 1 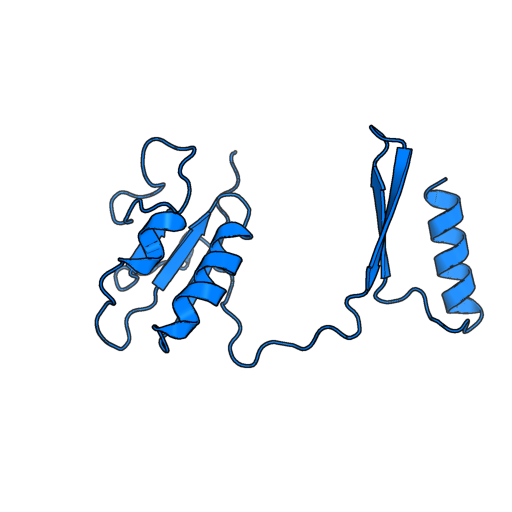128 ? -2.986 7.972 0.343 1.00 97.88 128 ALA A O 1
ATOM 959 N N . LEU A 1 129 ? -1.335 8.124 1.862 1.00 96.62 129 LEU A N 1
ATOM 960 C CA . LEU A 1 129 ? -1.585 9.489 2.320 1.00 96.62 129 LEU A CA 1
ATOM 961 C C . LEU A 1 129 ? -0.317 10.322 2.101 1.00 96.62 129 LEU A C 1
ATOM 963 O O . LEU A 1 129 ? 0.413 10.564 3.069 1.00 96.62 129 LEU A O 1
ATOM 967 N N . PRO A 1 130 ? 0.003 10.687 0.845 1.00 90.25 130 PRO A N 1
ATOM 968 C CA . PRO A 1 130 ? 1.140 11.550 0.572 1.00 90.25 130 PRO A CA 1
ATOM 969 C C 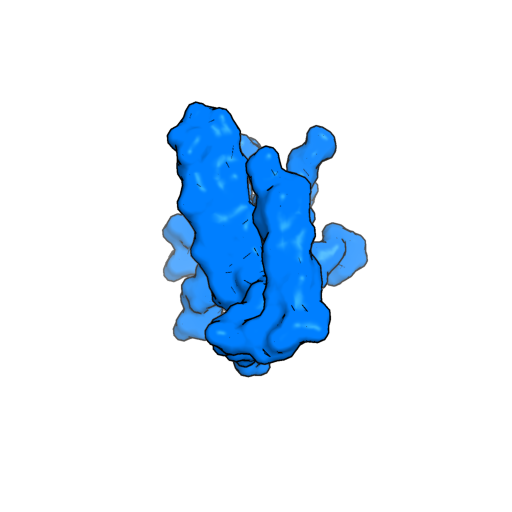. PRO A 1 130 ? 0.939 12.899 1.268 1.00 90.25 130 PRO A C 1
ATOM 971 O O . PRO A 1 130 ? -0.189 13.386 1.376 1.00 90.25 130 PRO A O 1
ATOM 974 N N . ASP A 1 131 ? 2.034 13.480 1.750 1.00 79.88 131 ASP A N 1
ATOM 975 C CA . ASP A 1 131 ? 2.004 14.853 2.244 1.00 79.88 131 ASP A CA 1
ATOM 976 C C . ASP A 1 131 ? 1.666 15.797 1.066 1.00 79.88 131 ASP A C 1
ATOM 978 O O . ASP A 1 131 ? 2.065 15.492 -0.066 1.00 79.88 131 ASP A O 1
ATOM 982 N N . PRO A 1 132 ? 0.899 16.881 1.298 1.00 60.94 132 PRO A N 1
ATOM 983 C CA . PRO A 1 132 ? 0.578 17.859 0.261 1.00 60.94 132 PRO A CA 1
ATOM 984 C C . PR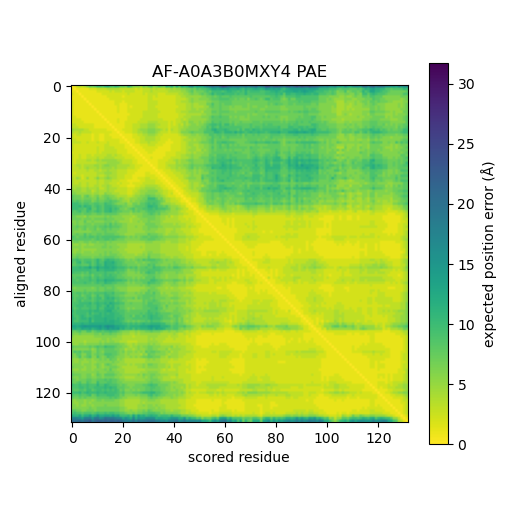O A 1 132 ? 1.810 18.558 -0.326 1.00 60.94 132 PRO A C 1
ATOM 986 O O . PRO A 1 132 ? 2.808 18.742 0.411 1.00 60.94 132 PRO A O 1
#

Sequence (132 aa):
MIGAMQAQMALAILLDMVPSPLGQMMILDAASWRMSGFRFDSAPEPDTPAAFIATSQITPEDLVIDLRSEVPAPFRATALHIPPEGLPDLALPPHGTRIVLACRTGLRAHHACTALRSRWAGDIALLALPDP

Mean predicted aligned error: 4.8 Å

Foldseek 3Di:
DVVVVVVVLVVCVVVVHPPRCPQKDWDQDPVVRDIDIDGCPPPDDDPADAAEDEPVPDDPLAAEEEQDPVDPDRPDPNYHDAHLVCLVVDDDDPAPHEYEYEYAAQPSLVVSVVVCVVPDPHHYHYYHDHDD

Solvent-accessible surface area (backbone atoms only — not comparable to full-atom values): 8080 Å² total; per-residue (Å²): 109,69,67,59,52,52,50,50,43,51,48,34,54,77,66,71,37,86,83,55,52,76,47,54,49,78,44,74,44,78,89,80,72,43,76,52,66,52,75,54,74,82,61,77,81,64,96,77,73,62,50,79,50,58,84,88,72,64,55,95,72,44,50,36,35,28,39,51,73,92,48,97,65,45,96,45,94,84,35,45,73,44,38,70,87,52,54,89,72,57,80,79,74,65,92,83,43,35,36,36,30,27,18,52,82,31,60,65,19,50,54,46,47,64,60,44,50,80,81,45,89,62,54,48,35,30,25,60,53,66,82,132

Organism: NCBI:txid254356